Protein AF-A0A8S9VW46-F1 (afdb_monomer_lite)

Structure (mmCIF, N/CA/C/O backbone):
data_AF-A0A8S9VW46-F1
#
_entry.id   AF-A0A8S9VW46-F1
#
loop_
_atom_site.group_PDB
_atom_site.id
_atom_site.type_symbol
_atom_site.label_atom_id
_atom_site.label_alt_id
_atom_site.label_comp_id
_atom_site.label_asym_id
_atom_site.label_entity_id
_atom_site.label_seq_id
_atom_site.pdbx_PDB_ins_code
_atom_site.Cartn_x
_atom_site.Cartn_y
_atom_site.Cartn_z
_atom_site.occupancy
_atom_site.B_iso_or_equiv
_atom_site.auth_seq_id
_atom_site.auth_comp_id
_atom_site.auth_asym_id
_atom_site.auth_atom_id
_atom_site.pdbx_PDB_model_num
ATOM 1 N N . MET A 1 1 ? 7.742 -13.038 8.797 1.00 62.00 1 MET A N 1
ATOM 2 C CA . MET A 1 1 ? 7.986 -11.870 7.904 1.00 62.00 1 MET A CA 1
ATOM 3 C C . MET A 1 1 ? 6.751 -11.372 7.145 1.00 62.00 1 MET A C 1
ATOM 5 O O . MET A 1 1 ? 6.644 -10.169 6.952 1.00 62.00 1 MET A O 1
ATOM 9 N N . VAL A 1 2 ? 5.827 -12.240 6.708 1.00 63.81 2 VAL A N 1
ATOM 10 C CA . VAL A 1 2 ? 4.619 -11.835 5.950 1.00 63.81 2 VAL A CA 1
ATOM 11 C C . VAL A 1 2 ? 3.705 -10.900 6.751 1.00 63.81 2 VAL A C 1
ATOM 13 O O . VAL A 1 2 ? 3.322 -9.850 6.246 1.00 63.81 2 VAL A O 1
ATOM 16 N N . PHE A 1 3 ? 3.456 -11.224 8.021 1.00 61.09 3 PHE A N 1
ATOM 17 C CA . PHE A 1 3 ? 2.634 -10.413 8.924 1.00 61.09 3 PHE A CA 1
ATOM 18 C C . PHE A 1 3 ? 3.166 -8.980 9.103 1.00 61.09 3 PHE A C 1
ATOM 20 O O . PHE A 1 3 ? 2.420 -8.017 8.974 1.00 61.09 3 PHE A O 1
ATOM 27 N N . LYS A 1 4 ? 4.488 -8.821 9.269 1.00 69.31 4 LYS A N 1
ATOM 28 C CA . LYS A 1 4 ? 5.143 -7.502 9.346 1.00 69.31 4 LYS A CA 1
ATOM 29 C C . LYS A 1 4 ? 4.879 -6.648 8.099 1.00 69.31 4 LYS A C 1
ATOM 31 O O . LYS A 1 4 ? 4.737 -5.441 8.210 1.00 69.31 4 LYS A O 1
ATOM 36 N N . LYS A 1 5 ? 4.786 -7.258 6.914 1.00 63.03 5 LYS A N 1
ATOM 37 C CA . LYS A 1 5 ? 4.485 -6.522 5.678 1.00 63.03 5 LYS A CA 1
ATOM 38 C C . LYS A 1 5 ? 3.031 -6.081 5.596 1.00 63.03 5 LYS A C 1
ATOM 40 O O . LYS A 1 5 ? 2.777 -4.945 5.218 1.00 63.03 5 LYS A O 1
ATOM 45 N N . LEU A 1 6 ? 2.108 -6.973 5.952 1.00 63.41 6 LEU A N 1
ATOM 46 C CA . LEU A 1 6 ? 0.675 -6.674 5.999 1.00 63.41 6 LEU A CA 1
ATOM 47 C C . LEU A 1 6 ? 0.395 -5.500 6.937 1.00 63.41 6 LEU A C 1
ATOM 49 O O . LEU A 1 6 ? -0.233 -4.526 6.538 1.00 63.41 6 LEU A O 1
ATOM 53 N N . LYS A 1 7 ? 0.974 -5.558 8.136 1.00 63.31 7 LYS A N 1
ATOM 54 C CA . LYS A 1 7 ? 0.857 -4.524 9.161 1.00 63.31 7 LYS A CA 1
ATOM 55 C C . LYS A 1 7 ? 1.538 -3.206 8.768 1.00 63.31 7 LYS A C 1
ATOM 57 O O . LYS A 1 7 ? 0.902 -2.161 8.803 1.00 63.31 7 LYS A O 1
ATOM 62 N N . SER A 1 8 ? 2.815 -3.237 8.370 1.00 66.88 8 SER A N 1
ATOM 63 C CA . SER A 1 8 ? 3.606 -2.009 8.171 1.00 66.88 8 SER A CA 1
ATOM 64 C C . SER A 1 8 ? 3.482 -1.369 6.787 1.00 66.88 8 SER A C 1
ATOM 66 O O . SER A 1 8 ? 3.583 -0.152 6.691 1.00 66.88 8 SER A O 1
ATOM 68 N N . TYR A 1 9 ? 3.307 -2.154 5.720 1.00 67.31 9 TYR A N 1
ATOM 69 C CA . TYR A 1 9 ? 3.365 -1.641 4.340 1.00 67.31 9 TYR A CA 1
ATOM 70 C C . TYR A 1 9 ? 2.031 -1.740 3.600 1.00 67.31 9 TYR A C 1
ATOM 72 O O . TYR A 1 9 ? 1.744 -0.882 2.774 1.00 67.31 9 TYR A O 1
ATOM 80 N N . TYR A 1 10 ? 1.191 -2.725 3.926 1.00 69.88 10 TYR A N 1
ATOM 81 C CA . TYR A 1 10 ? -0.153 -2.866 3.341 1.00 69.88 10 TYR A CA 1
ATOM 82 C C . TYR A 1 10 ? -1.273 -2.418 4.291 1.00 69.88 10 TYR A C 1
ATOM 84 O O . TYR A 1 10 ? -2.437 -2.739 4.062 1.00 69.88 10 TYR A O 1
ATOM 92 N N . ARG A 1 11 ? -0.897 -1.671 5.342 1.00 68.06 11 ARG A N 1
ATOM 93 C CA . ARG A 1 11 ? -1.767 -0.910 6.253 1.00 68.06 11 ARG A CA 1
ATOM 94 C C . ARG A 1 11 ? -2.945 -1.692 6.854 1.00 68.06 11 ARG A C 1
ATOM 96 O O . ARG A 1 11 ? -3.974 -1.094 7.151 1.00 68.06 11 ARG A O 1
ATOM 103 N N . MET A 1 12 ? -2.772 -2.992 7.108 1.00 63.69 12 MET A N 1
ATOM 104 C CA . MET A 1 12 ? -3.803 -3.832 7.743 1.00 63.69 12 MET A CA 1
ATOM 105 C C . MET A 1 12 ? -4.280 -3.257 9.091 1.00 63.69 12 MET A C 1
ATOM 107 O O . MET A 1 12 ? -5.443 -3.392 9.455 1.00 63.69 12 MET A O 1
ATOM 111 N N . ASP A 1 13 ? -3.392 -2.563 9.804 1.00 62.22 13 ASP A N 1
ATOM 112 C CA . ASP A 1 13 ? -3.625 -2.045 11.154 1.00 62.22 13 ASP A CA 1
ATOM 113 C C . ASP A 1 13 ? -4.157 -0.602 11.188 1.00 62.22 13 ASP A C 1
ATOM 115 O O . ASP A 1 13 ? -4.340 -0.040 12.265 1.00 62.22 13 ASP A O 1
ATOM 119 N N . TRP A 1 14 ? -4.373 0.036 10.034 1.00 63.53 14 TRP A N 1
ATOM 120 C CA . TRP A 1 14 ? -4.738 1.457 10.002 1.00 63.53 14 TRP A CA 1
ATOM 121 C C . TRP A 1 14 ? -6.230 1.709 10.271 1.00 63.53 14 TRP A C 1
ATOM 123 O O . TRP A 1 14 ? -6.617 2.819 10.635 1.00 63.53 14 TRP A O 1
ATOM 133 N N . ILE A 1 15 ? -7.080 0.688 10.137 1.00 62.78 15 ILE A N 1
ATOM 134 C CA . ILE A 1 15 ? -8.526 0.855 10.290 1.00 62.78 15 ILE A CA 1
ATOM 135 C C . ILE A 1 15 ? -8.929 0.727 11.758 1.00 62.78 15 ILE A C 1
ATOM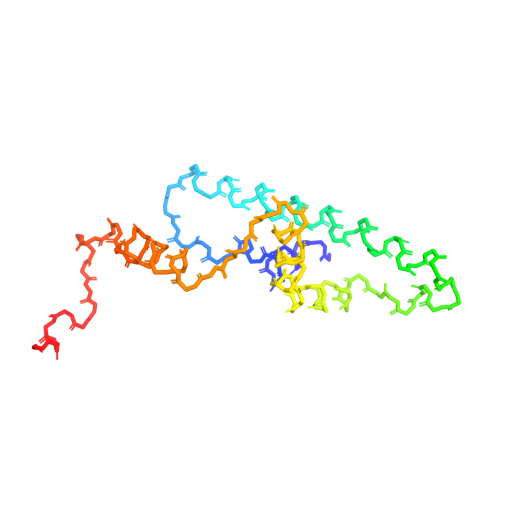 137 O O . ILE A 1 15 ? -9.138 -0.368 12.275 1.00 62.78 15 ILE A O 1
ATOM 141 N N . ASN A 1 16 ? -9.110 1.872 12.414 1.00 61.25 16 ASN A N 1
ATOM 142 C CA . ASN A 1 16 ? -9.726 1.955 13.735 1.00 61.25 16 ASN A CA 1
ATOM 143 C C . ASN A 1 16 ? -11.262 1.978 13.607 1.00 61.25 16 ASN A C 1
ATOM 145 O O . ASN A 1 16 ? -11.904 3.001 13.841 1.00 61.25 16 ASN A O 1
ATOM 149 N N . SER A 1 17 ? -11.844 0.861 13.168 1.00 67.06 17 SER A N 1
ATOM 150 C CA . SER A 1 17 ? -13.296 0.667 13.085 1.00 67.06 17 SER A CA 1
ATOM 151 C C . SER A 1 17 ? -13.721 -0.476 13.996 1.00 67.06 17 SER A C 1
ATOM 153 O O . SER A 1 17 ? -13.008 -1.464 14.124 1.00 67.06 17 SER A O 1
ATOM 155 N N . LYS A 1 18 ? -14.898 -0.356 14.617 1.00 73.06 18 LYS A N 1
ATOM 156 C CA . LYS A 1 18 ? -15.527 -1.448 15.381 1.00 73.06 18 LYS A CA 1
ATOM 157 C C . LYS A 1 18 ? -16.415 -2.337 14.505 1.00 73.06 18 LYS A C 1
ATOM 159 O O . LYS A 1 18 ? -16.861 -3.386 14.959 1.00 73.06 18 LYS A O 1
ATOM 164 N N . ASN A 1 19 ? -16.683 -1.925 13.264 1.00 79.31 19 ASN A N 1
ATOM 165 C CA . ASN A 1 19 ? -17.518 -2.685 12.346 1.00 79.31 19 ASN A CA 1
ATOM 166 C C . ASN A 1 19 ? -16.723 -3.870 11.776 1.00 79.31 19 ASN A C 1
ATOM 168 O O . ASN A 1 19 ? -15.725 -3.696 11.072 1.00 79.31 19 ASN A O 1
ATOM 172 N N . THR A 1 20 ? -17.191 -5.080 12.074 1.00 80.88 20 THR A N 1
ATOM 173 C CA . THR A 1 20 ? -16.540 -6.332 11.686 1.00 80.88 20 THR A CA 1
ATOM 174 C C . THR A 1 20 ? -16.443 -6.512 10.171 1.00 80.88 20 THR A C 1
ATOM 176 O O . THR A 1 20 ? -15.454 -7.068 9.695 1.00 80.88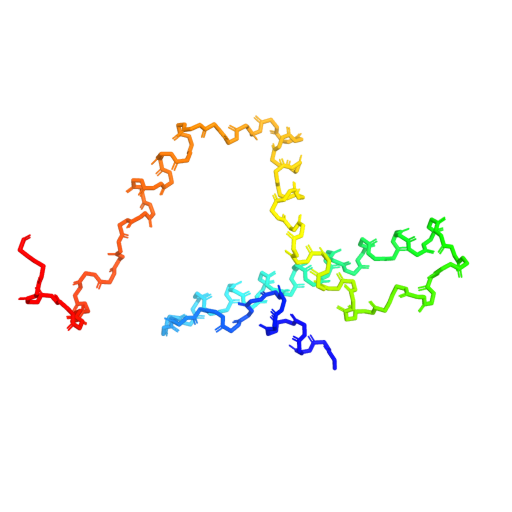 20 THR A O 1
ATOM 179 N N . ASP A 1 21 ? -17.408 -6.018 9.399 1.00 79.19 21 ASP A N 1
ATOM 180 C CA . ASP A 1 21 ? -17.413 -6.161 7.940 1.00 79.19 21 ASP A CA 1
ATOM 181 C C . ASP A 1 21 ? -16.369 -5.258 7.282 1.00 79.19 21 ASP A C 1
ATOM 183 O O . ASP A 1 21 ? -15.679 -5.674 6.347 1.00 79.19 21 ASP A O 1
ATOM 187 N N . ILE A 1 22 ? -16.164 -4.060 7.837 1.00 79.69 22 ILE A N 1
ATOM 188 C CA . ILE A 1 22 ? -15.098 -3.145 7.408 1.00 79.69 22 ILE A CA 1
ATOM 189 C C . ILE A 1 22 ? -13.725 -3.765 7.702 1.00 79.69 22 ILE A C 1
ATOM 191 O O . ILE A 1 22 ? -12.847 -3.770 6.837 1.00 79.69 22 ILE A O 1
ATOM 195 N N . ILE A 1 23 ? -13.547 -4.345 8.896 1.00 80.31 23 ILE A N 1
ATOM 196 C CA . ILE A 1 23 ? -12.300 -5.029 9.272 1.00 80.31 23 ILE A CA 1
ATOM 197 C C . ILE A 1 23 ? -12.024 -6.200 8.320 1.00 80.31 23 ILE A C 1
ATOM 199 O O . ILE A 1 23 ? -10.928 -6.299 7.771 1.00 80.31 23 ILE A O 1
ATOM 203 N N . LYS A 1 24 ? -13.014 -7.074 8.088 1.00 82.06 24 LYS A N 1
ATOM 204 C CA . LYS A 1 24 ? -12.874 -8.229 7.186 1.00 82.06 24 LYS A CA 1
ATOM 205 C C . LYS A 1 24 ? -12.495 -7.789 5.775 1.00 82.06 24 LYS A C 1
ATOM 207 O O . LYS A 1 24 ? -11.549 -8.329 5.206 1.00 82.06 24 LYS A O 1
ATOM 212 N N . SER A 1 25 ? -13.197 -6.797 5.234 1.00 83.50 25 SER A N 1
ATOM 213 C CA . SER A 1 25 ? -12.947 -6.277 3.886 1.00 83.50 25 SER A CA 1
ATOM 214 C C . SER A 1 25 ? -11.526 -5.729 3.751 1.00 83.50 25 SER A C 1
ATOM 216 O O . SER A 1 25 ? -10.831 -6.038 2.788 1.00 83.50 25 SER A O 1
ATOM 218 N N . SER A 1 26 ? -11.042 -5.002 4.758 1.00 77.88 26 SER A N 1
ATOM 219 C CA . SER A 1 26 ? -9.666 -4.499 4.790 1.00 77.88 26 SER A CA 1
ATOM 220 C C . SER A 1 26 ? -8.619 -5.606 4.803 1.00 77.88 26 SER A C 1
ATOM 222 O O . SER A 1 26 ? -7.663 -5.564 4.030 1.00 77.88 26 SER A O 1
ATOM 224 N N . VAL A 1 27 ? -8.828 -6.649 5.613 1.00 81.94 27 VAL A N 1
ATOM 225 C CA . VAL A 1 27 ? -7.934 -7.814 5.639 1.00 81.94 27 VAL A CA 1
ATOM 226 C C . VAL A 1 27 ? -7.859 -8.461 4.255 1.00 81.94 27 VAL A C 1
ATOM 228 O O . VAL A 1 27 ? -6.760 -8.747 3.773 1.00 81.94 27 VAL A O 1
ATOM 231 N N . TRP A 1 28 ? -8.998 -8.631 3.577 1.00 85.31 28 TRP A N 1
ATOM 232 C CA . TRP A 1 28 ? -9.036 -9.156 2.211 1.00 85.31 28 TRP A CA 1
ATOM 233 C C . TRP A 1 28 ? -8.278 -8.270 1.218 1.00 85.31 28 TRP A C 1
ATOM 235 O O . TRP A 1 28 ? -7.471 -8.783 0.441 1.00 85.31 28 TRP A O 1
ATOM 245 N N . VAL A 1 29 ? -8.456 -6.948 1.283 1.00 85.81 29 VAL A N 1
ATOM 246 C CA . VAL A 1 29 ? -7.731 -5.989 0.431 1.00 85.81 29 VAL A CA 1
ATOM 247 C C . VAL A 1 29 ? -6.220 -6.045 0.685 1.00 85.81 29 VAL A C 1
ATOM 249 O O . VAL A 1 29 ? -5.434 -6.078 -0.268 1.00 85.81 29 VAL A O 1
ATOM 252 N N . SER A 1 30 ? -5.777 -6.129 1.943 1.00 83.69 30 SER A N 1
ATOM 253 C CA . SER A 1 30 ? -4.354 -6.268 2.278 1.00 83.69 30 SER A CA 1
ATOM 254 C C . SER A 1 30 ? -3.763 -7.585 1.756 1.00 83.69 30 SER A C 1
ATOM 256 O O . SER A 1 30 ? -2.630 -7.599 1.264 1.00 83.69 30 SER A O 1
ATOM 258 N N . ILE A 1 31 ? -4.515 -8.692 1.819 1.00 85.44 31 ILE A N 1
ATOM 259 C CA . ILE A 1 31 ? -4.095 -9.991 1.265 1.00 85.44 31 ILE A CA 1
ATOM 260 C C . ILE A 1 31 ? -3.981 -9.916 -0.260 1.00 85.44 31 ILE A C 1
ATOM 262 O O . ILE A 1 31 ? -2.962 -10.336 -0.816 1.00 85.44 31 ILE A O 1
ATOM 266 N N . LEU A 1 32 ? -4.976 -9.339 -0.935 1.00 86.50 32 LEU A N 1
ATOM 267 C CA . LEU A 1 32 ? -4.972 -9.176 -2.387 1.00 86.50 32 LEU A CA 1
ATOM 268 C C . LEU A 1 32 ? -3.778 -8.324 -2.846 1.00 86.50 32 LEU A C 1
ATOM 270 O O . LEU A 1 32 ? -3.035 -8.716 -3.748 1.00 86.50 32 LEU A O 1
ATOM 274 N N . THR A 1 33 ? -3.524 -7.213 -2.151 1.00 86.62 33 THR A N 1
ATOM 275 C CA . THR A 1 33 ? -2.376 -6.330 -2.407 1.00 86.62 33 THR A CA 1
ATOM 276 C C . THR A 1 33 ? -1.049 -7.073 -2.233 1.00 86.62 33 THR A C 1
ATOM 278 O O . THR A 1 33 ? -0.140 -6.945 -3.058 1.00 86.62 33 THR A O 1
ATOM 281 N N . LEU A 1 34 ? -0.926 -7.909 -1.196 1.00 86.56 34 LEU A N 1
ATOM 282 C CA . LEU A 1 34 ? 0.253 -8.748 -0.980 1.00 86.56 34 LEU A CA 1
ATOM 283 C C . LEU A 1 34 ? 0.455 -9.754 -2.124 1.00 86.56 34 LEU A C 1
ATOM 285 O O . LEU A 1 34 ? 1.593 -9.949 -2.561 1.00 86.56 34 LEU A O 1
ATOM 289 N N . MET A 1 35 ? -0.611 -10.412 -2.589 1.00 88.25 35 MET A N 1
ATOM 290 C CA . MET A 1 35 ? -0.539 -11.375 -3.693 1.00 88.25 35 MET A CA 1
ATOM 291 C C . MET A 1 35 ? -0.077 -10.699 -4.982 1.00 88.25 35 MET A C 1
ATOM 293 O O . MET A 1 35 ? 0.856 -11.181 -5.629 1.00 88.25 35 MET A O 1
ATOM 297 N N . TYR A 1 36 ? -0.670 -9.553 -5.308 1.00 88.62 36 TYR A N 1
ATOM 298 C CA . TYR A 1 36 ? -0.295 -8.771 -6.477 1.00 88.62 36 TYR A CA 1
ATOM 299 C C . TYR A 1 36 ? 1.162 -8.294 -6.397 1.00 88.62 36 TYR A C 1
ATOM 301 O O . TYR A 1 36 ? 1.957 -8.559 -7.299 1.00 88.62 36 TYR A O 1
ATOM 309 N N . SER A 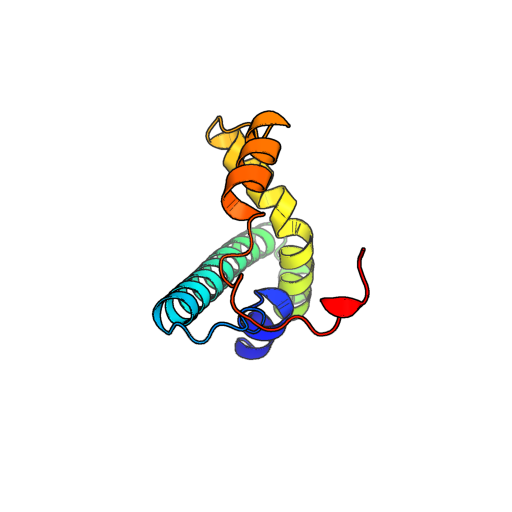1 37 ? 1.570 -7.731 -5.255 1.00 89.38 37 SER A N 1
ATOM 310 C CA . SER A 1 37 ? 2.950 -7.294 -5.019 1.00 89.38 37 SER A CA 1
ATOM 311 C C . SER A 1 37 ? 3.973 -8.425 -5.201 1.00 89.38 37 SER A C 1
ATOM 313 O O . SER A 1 37 ? 5.072 -8.194 -5.706 1.00 89.38 37 SER A O 1
ATOM 315 N N . ARG A 1 38 ? 3.635 -9.666 -4.819 1.00 89.31 38 ARG A N 1
ATOM 316 C CA . ARG A 1 38 ? 4.515 -10.829 -5.029 1.00 89.31 38 ARG A CA 1
ATOM 317 C C . ARG A 1 38 ? 4.621 -11.241 -6.490 1.00 89.31 38 ARG A C 1
ATOM 319 O O . ARG A 1 38 ? 5.717 -11.608 -6.904 1.00 89.31 38 ARG A O 1
ATOM 326 N N . ARG A 1 39 ? 3.527 -11.185 -7.251 1.00 90.31 39 ARG A N 1
ATOM 327 C CA . ARG A 1 39 ? 3.567 -11.474 -8.691 1.00 90.31 39 ARG A CA 1
ATOM 328 C C . ARG A 1 39 ? 4.463 -10.480 -9.419 1.00 90.31 39 ARG A C 1
ATOM 330 O O . ARG A 1 39 ? 5.337 -10.898 -10.167 1.00 90.31 39 ARG A O 1
ATOM 337 N N . VAL A 1 40 ? 4.337 -9.189 -9.114 1.00 89.44 40 VAL A N 1
ATOM 338 C CA . VAL A 1 40 ? 5.216 -8.163 -9.695 1.00 89.44 40 VAL A CA 1
ATOM 339 C C . VAL A 1 40 ? 6.682 -8.409 -9.308 1.00 89.44 40 VAL A C 1
ATOM 341 O O . VAL A 1 40 ? 7.556 -8.358 -10.166 1.00 89.44 40 VAL A O 1
ATOM 344 N N . LEU A 1 41 ? 6.969 -8.782 -8.055 1.00 90.38 41 LEU A N 1
ATOM 345 C CA . LEU A 1 41 ? 8.331 -9.148 -7.642 1.00 90.38 41 LEU A CA 1
ATOM 346 C C . LEU A 1 41 ? 8.897 -10.334 -8.438 1.00 90.38 41 LEU A C 1
ATOM 348 O O . LEU A 1 41 ? 10.082 -10.338 -8.758 1.00 90.38 41 LEU A O 1
ATOM 352 N N . GLN A 1 42 ? 8.079 -11.350 -8.723 1.00 90.56 42 GLN A N 1
ATOM 353 C CA . GLN A 1 42 ? 8.503 -12.489 -9.539 1.00 90.56 42 GLN A CA 1
ATOM 354 C C . GLN A 1 42 ? 8.847 -12.046 -10.961 1.00 90.56 42 GLN A C 1
ATOM 356 O O . GLN A 1 42 ? 9.896 -12.433 -11.463 1.00 90.56 42 GLN A O 1
ATOM 361 N N . LEU A 1 43 ? 8.031 -11.178 -11.567 1.00 90.81 43 LEU A N 1
ATOM 362 C CA . LEU A 1 43 ? 8.318 -10.619 -12.889 1.00 90.81 43 LEU A CA 1
ATOM 363 C C . LEU A 1 43 ? 9.650 -9.860 -12.902 1.00 90.81 43 LEU A C 1
ATOM 365 O O . LEU A 1 43 ? 10.492 -10.127 -13.749 1.00 90.81 43 LEU A O 1
ATOM 369 N N . ILE A 1 44 ? 9.893 -8.992 -11.915 1.00 90.06 44 ILE A N 1
ATOM 370 C CA . ILE A 1 44 ? 11.156 -8.241 -11.816 1.00 90.06 44 ILE A CA 1
ATOM 371 C C . ILE A 1 44 ? 12.365 -9.168 -11.646 1.00 90.06 44 ILE A C 1
ATOM 373 O O . ILE A 1 44 ? 13.390 -8.969 -12.292 1.00 90.06 44 ILE A O 1
ATOM 377 N N . ARG A 1 45 ? 12.251 -10.208 -10.813 1.00 90.69 45 ARG A N 1
ATOM 378 C CA . ARG A 1 45 ? 13.328 -11.196 -10.631 1.00 90.69 45 ARG A CA 1
ATOM 379 C C . ARG A 1 45 ? 13.609 -12.013 -11.891 1.00 90.69 45 ARG A C 1
ATOM 381 O O . ARG A 1 45 ? 14.745 -12.427 -12.076 1.00 90.69 45 ARG A O 1
ATOM 388 N N . ASN A 1 46 ? 12.599 -12.244 -12.726 1.00 90.81 46 ASN A N 1
ATOM 389 C CA . ASN A 1 46 ? 12.771 -12.947 -13.995 1.00 90.81 46 ASN A CA 1
ATOM 390 C C . ASN A 1 46 ? 13.448 -12.066 -15.055 1.00 90.81 46 ASN A C 1
ATOM 392 O O . ASN A 1 46 ? 14.151 -12.593 -15.908 1.00 90.81 46 ASN A O 1
ATOM 396 N N . VAL A 1 47 ? 13.248 -10.745 -14.999 1.00 92.19 47 VAL A N 1
ATOM 397 C CA . VAL A 1 47 ? 13.896 -9.783 -15.907 1.00 92.19 47 VAL A CA 1
ATOM 398 C C . VAL A 1 47 ? 15.375 -9.578 -15.558 1.00 92.19 47 VAL A C 1
ATOM 400 O O . VAL A 1 47 ? 16.198 -9.476 -16.460 1.00 92.19 47 VAL A O 1
ATOM 403 N N . ASP A 1 48 ? 15.726 -9.540 -14.268 1.00 90.25 48 ASP A N 1
ATOM 404 C CA . ASP A 1 48 ? 17.117 -9.421 -13.799 1.00 90.25 48 ASP A CA 1
ATOM 405 C C . ASP A 1 48 ? 17.473 -10.582 -12.845 1.00 90.25 48 ASP A C 1
ATOM 407 O O . ASP A 1 48 ? 17.438 -10.423 -11.614 1.00 90.25 48 ASP A O 1
ATOM 411 N N . PRO A 1 49 ? 17.795 -11.772 -13.395 1.00 86.88 49 PRO A N 1
ATOM 412 C CA . PRO A 1 49 ? 18.119 -12.949 -12.594 1.00 86.88 49 PRO A CA 1
ATOM 413 C C . PRO A 1 49 ? 19.426 -12.780 -11.805 1.00 86.88 49 PRO A C 1
ATOM 415 O O . PRO A 1 49 ? 19.534 -13.301 -10.694 1.00 86.88 49 PRO A O 1
ATOM 418 N N . GLU A 1 50 ? 20.390 -12.001 -12.307 1.00 88.56 50 GLU A N 1
ATOM 419 C CA . GLU A 1 50 ? 21.664 -11.750 -11.621 1.00 88.56 50 GLU A CA 1
ATOM 420 C C . GLU A 1 50 ? 21.466 -10.977 -10.312 1.00 88.56 50 GLU A C 1
ATOM 422 O O . GLU A 1 50 ? 22.098 -11.270 -9.291 1.00 88.56 50 GLU A O 1
ATOM 427 N N . LYS A 1 51 ? 20.543 -10.005 -10.300 1.00 88.38 51 LYS A N 1
ATOM 428 C CA . LYS A 1 51 ? 20.198 -9.245 -9.090 1.00 88.38 51 LYS A CA 1
ATOM 429 C C . LYS A 1 51 ? 19.012 -9.824 -8.322 1.00 88.38 51 LYS A C 1
ATOM 431 O O . LYS A 1 51 ? 18.671 -9.273 -7.271 1.00 88.38 51 LYS A O 1
ATOM 436 N N . ALA A 1 52 ? 18.418 -10.942 -8.749 1.00 83.94 52 ALA A N 1
ATOM 437 C CA . ALA A 1 52 ? 17.216 -11.522 -8.137 1.00 83.94 52 ALA A CA 1
ATOM 438 C C . ALA A 1 52 ? 17.326 -11.690 -6.609 1.00 83.94 52 ALA A C 1
ATOM 440 O O . ALA A 1 52 ? 16.399 -11.341 -5.865 1.00 83.94 52 ALA A O 1
ATOM 441 N N . ASN A 1 53 ? 18.493 -12.136 -6.132 1.00 84.81 53 ASN A N 1
ATOM 442 C CA . ASN A 1 53 ? 18.789 -12.334 -4.709 1.00 84.81 53 ASN A CA 1
ATOM 443 C C . ASN A 1 53 ? 18.830 -11.022 -3.902 1.00 84.81 53 ASN A C 1
ATOM 445 O O . ASN A 1 53 ? 18.575 -11.026 -2.697 1.00 84.81 53 ASN A O 1
ATOM 449 N N . ARG A 1 54 ? 19.093 -9.879 -4.552 1.00 88.00 54 ARG A N 1
ATOM 450 C CA . ARG A 1 54 ? 19.101 -8.546 -3.921 1.00 88.00 54 ARG A CA 1
ATOM 451 C C . ARG A 1 54 ? 17.695 -7.978 -3.736 1.00 88.00 54 ARG A C 1
ATOM 453 O O . ARG A 1 54 ? 17.482 -7.156 -2.840 1.00 88.00 54 ARG A O 1
ATOM 460 N N . TYR A 1 55 ? 16.713 -8.444 -4.511 1.00 86.25 55 TYR A N 1
ATOM 461 C CA . TYR A 1 55 ? 15.307 -8.074 -4.341 1.00 86.25 55 TYR A CA 1
ATOM 462 C C . TYR A 1 55 ? 14.688 -8.815 -3.156 1.00 86.25 55 TYR A C 1
ATOM 464 O O . TYR A 1 55 ? 13.834 -9.694 -3.303 1.00 86.25 55 TYR A O 1
ATOM 472 N N . THR A 1 56 ? 15.129 -8.477 -1.945 1.00 88.00 56 THR A N 1
ATOM 473 C CA . THR A 1 56 ? 14.568 -9.067 -0.732 1.00 88.00 56 THR A CA 1
ATOM 474 C C . THR A 1 56 ? 13.105 -8.678 -0.583 1.00 88.00 56 THR A C 1
ATOM 476 O O . THR A 1 56 ? 12.666 -7.573 -0.909 1.00 88.00 56 THR A O 1
ATOM 479 N N . HIS A 1 57 ? 12.334 -9.597 -0.018 1.00 83.81 57 HIS A N 1
ATOM 480 C CA . HIS A 1 57 ? 10.916 -9.406 0.216 1.00 83.81 57 HIS A CA 1
ATOM 481 C C . HIS A 1 57 ? 10.606 -8.115 0.989 1.00 83.81 57 HIS A C 1
ATOM 483 O O . HIS A 1 57 ? 9.619 -7.456 0.666 1.00 83.81 57 HIS A O 1
ATOM 489 N N . LEU A 1 58 ? 11.393 -7.770 2.010 1.00 83.50 58 LEU A N 1
ATOM 490 C CA . LEU A 1 58 ? 11.142 -6.597 2.849 1.00 83.50 58 LEU A CA 1
ATOM 491 C C . LEU A 1 58 ? 11.407 -5.289 2.092 1.00 83.50 58 LEU A C 1
ATOM 493 O O . LEU A 1 58 ? 10.546 -4.413 2.088 1.00 83.50 58 LEU A O 1
ATOM 497 N N . ARG A 1 59 ? 12.556 -5.188 1.411 1.00 86.69 59 ARG A N 1
ATOM 498 C CA . ARG A 1 59 ? 12.909 -4.005 0.615 1.00 86.69 59 ARG A CA 1
ATOM 499 C C . ARG A 1 59 ? 11.916 -3.788 -0.523 1.00 86.69 59 ARG A C 1
ATOM 501 O O . ARG A 1 59 ? 11.463 -2.667 -0.715 1.00 86.69 59 ARG A O 1
ATOM 508 N N . TRP A 1 60 ? 11.515 -4.865 -1.200 1.00 89.88 60 TRP A N 1
ATOM 509 C CA . TRP A 1 60 ? 10.481 -4.813 -2.230 1.00 89.88 60 TRP A CA 1
ATOM 510 C C . TRP A 1 60 ? 9.153 -4.265 -1.703 1.00 89.88 60 TRP A C 1
ATOM 512 O O . TRP A 1 60 ? 8.585 -3.369 -2.309 1.00 89.88 60 TRP A O 1
ATOM 522 N N . ALA A 1 61 ? 8.668 -4.770 -0.563 1.00 86.00 61 ALA A N 1
ATOM 523 C CA . ALA A 1 61 ? 7.385 -4.333 -0.011 1.00 86.00 61 ALA A CA 1
ATOM 524 C C . ALA A 1 61 ? 7.372 -2.833 0.323 1.00 86.00 61 ALA A C 1
ATOM 526 O O . ALA A 1 61 ? 6.352 -2.186 0.115 1.00 86.00 61 ALA A O 1
ATOM 527 N N . LYS A 1 62 ? 8.506 -2.285 0.786 1.00 86.31 62 LYS A N 1
ATOM 528 C CA . LYS A 1 62 ? 8.665 -0.846 1.019 1.00 86.31 62 LYS A CA 1
ATOM 529 C C . LYS A 1 62 ? 8.548 -0.051 -0.287 1.00 86.31 62 LYS A C 1
ATOM 531 O O . LYS A 1 62 ? 7.676 0.802 -0.388 1.00 86.31 62 LYS A O 1
ATOM 536 N N . VAL A 1 63 ? 9.373 -0.381 -1.284 1.00 88.44 63 VAL A N 1
ATOM 537 C CA . VAL A 1 63 ? 9.392 0.320 -2.583 1.00 88.44 63 VAL A CA 1
ATOM 538 C C . VAL A 1 63 ? 8.041 0.210 -3.288 1.00 88.44 63 VAL A C 1
ATOM 540 O O . VAL A 1 63 ? 7.524 1.198 -3.797 1.00 88.44 63 VAL A O 1
ATOM 543 N N . PHE A 1 64 ? 7.439 -0.979 -3.281 1.00 88.00 64 PHE A N 1
ATOM 544 C CA . PHE A 1 64 ? 6.110 -1.196 -3.842 1.00 88.00 64 PHE A CA 1
ATOM 545 C C . PHE A 1 64 ? 5.066 -0.327 -3.133 1.00 88.00 64 PHE A C 1
ATOM 547 O O . PHE A 1 64 ? 4.321 0.376 -3.801 1.00 88.00 64 PHE A O 1
ATOM 554 N N . GLY A 1 65 ? 5.056 -0.329 -1.793 1.00 85.00 65 GLY A N 1
ATOM 555 C CA . GLY A 1 65 ? 4.139 0.471 -0.980 1.00 85.00 65 GLY A CA 1
ATOM 556 C C . GLY A 1 65 ? 4.211 1.969 -1.290 1.00 85.00 65 GLY A C 1
ATOM 557 O O . GLY A 1 65 ? 3.176 2.600 -1.494 1.00 85.00 65 GLY A O 1
ATOM 558 N N . GLU A 1 66 ? 5.424 2.516 -1.398 1.00 86.75 66 GLU A N 1
ATOM 559 C CA . GLU A 1 66 ? 5.673 3.927 -1.736 1.00 86.75 66 GLU A CA 1
ATOM 560 C C . GLU A 1 66 ? 5.143 4.294 -3.136 1.00 86.75 66 GLU A C 1
ATOM 562 O O . GLU A 1 66 ? 4.586 5.374 -3.322 1.00 86.75 66 GLU A O 1
ATOM 567 N N . ASN A 1 67 ? 5.220 3.373 -4.101 1.00 85.81 67 ASN A N 1
ATOM 568 C CA . ASN A 1 67 ? 4.819 3.608 -5.494 1.00 85.81 67 ASN A CA 1
ATOM 569 C C . ASN A 1 67 ? 3.397 3.121 -5.834 1.00 85.81 67 ASN A C 1
ATOM 571 O O . ASN A 1 67 ? 2.963 3.240 -6.978 1.00 85.81 67 ASN A O 1
ATOM 575 N N . THR A 1 68 ? 2.644 2.593 -4.862 1.00 82.81 68 THR A N 1
ATOM 576 C CA . THR A 1 68 ? 1.307 2.016 -5.109 1.00 82.81 68 THR A CA 1
ATOM 577 C C . THR A 1 68 ? 0.331 3.027 -5.715 1.00 82.81 68 THR A C 1
ATOM 579 O O . THR A 1 68 ? -0.510 2.657 -6.525 1.00 82.81 68 THR A O 1
ATOM 582 N N . HIS A 1 69 ? 0.449 4.303 -5.340 1.00 81.62 69 HIS A N 1
ATOM 583 C CA . HIS A 1 69 ? -0.399 5.381 -5.849 1.00 81.62 69 HIS A CA 1
ATOM 584 C C . HIS A 1 69 ? -0.193 5.616 -7.353 1.00 81.62 69 HIS A C 1
ATOM 586 O O . HIS A 1 69 ? -1.169 5.712 -8.091 1.00 81.62 69 HIS A O 1
ATOM 592 N N . GLN A 1 70 ? 1.062 5.628 -7.814 1.00 85.00 70 GLN A N 1
ATOM 593 C CA . GLN A 1 70 ? 1.382 5.746 -9.233 1.00 85.00 70 GLN A CA 1
ATOM 594 C C . GLN A 1 70 ? 0.858 4.528 -9.990 1.00 85.00 70 GLN A C 1
ATOM 596 O O . GLN A 1 70 ? 0.200 4.675 -11.007 1.00 85.00 70 GLN A O 1
ATOM 601 N N . LEU A 1 71 ? 1.060 3.325 -9.450 1.00 83.56 71 LEU A N 1
ATOM 602 C CA . LEU A 1 71 ? 0.550 2.104 -10.068 1.00 83.56 71 LEU A CA 1
ATOM 603 C C . LEU A 1 71 ? -0.980 2.107 -10.196 1.00 83.56 71 LEU A C 1
ATOM 605 O O . LEU A 1 71 ? -1.508 1.680 -11.216 1.00 83.56 71 LEU A O 1
ATOM 609 N N . LEU A 1 72 ? -1.690 2.601 -9.179 1.00 83.44 72 LEU A N 1
ATOM 610 C CA . LEU A 1 72 ? -3.139 2.778 -9.243 1.00 83.44 72 LEU A CA 1
ATOM 611 C C . LEU A 1 72 ? -3.527 3.779 -10.336 1.00 83.44 72 LEU A C 1
ATOM 613 O O . LEU A 1 72 ? -4.465 3.513 -11.080 1.00 83.44 72 LEU A O 1
ATOM 617 N N . LYS A 1 73 ? -2.798 4.893 -10.457 1.00 84.50 73 LYS A N 1
ATOM 618 C CA . LYS A 1 73 ? -3.017 5.885 -11.512 1.00 84.50 73 LYS A CA 1
ATOM 619 C C . LYS A 1 73 ? -2.880 5.263 -12.906 1.00 84.50 73 LYS A C 1
ATOM 621 O O . LYS A 1 73 ? -3.809 5.389 -13.692 1.00 84.50 73 LYS A O 1
ATOM 626 N N . GLU A 1 74 ? -1.798 4.531 -13.176 1.00 85.56 74 GLU A N 1
ATOM 627 C CA . GLU A 1 74 ? -1.591 3.853 -14.469 1.00 85.56 74 GLU A CA 1
ATOM 628 C C . GLU A 1 74 ? -2.718 2.850 -14.779 1.00 85.56 74 GLU A C 1
ATOM 630 O O . GLU A 1 74 ? -3.190 2.751 -15.910 1.00 85.56 74 GLU A O 1
ATOM 635 N N . VAL A 1 75 ? -3.192 2.109 -13.767 1.00 86.56 75 VAL A N 1
ATOM 636 C CA . VAL A 1 75 ? -4.320 1.176 -13.930 1.00 86.56 75 VAL A CA 1
ATOM 637 C C . VAL A 1 75 ? -5.606 1.927 -14.279 1.00 86.56 75 VAL A C 1
ATOM 639 O O . VAL A 1 75 ? -6.299 1.526 -15.211 1.00 86.56 75 VAL A O 1
ATOM 642 N N . LEU A 1 76 ? -5.918 3.017 -13.576 1.00 84.38 76 LEU A N 1
ATOM 643 C CA . LEU A 1 76 ? -7.102 3.833 -13.860 1.00 84.38 76 LEU A CA 1
ATOM 644 C C . LEU A 1 76 ? -7.043 4.439 -15.266 1.00 84.38 76 LEU A C 1
ATOM 646 O O . LEU A 1 76 ? -8.014 4.332 -16.013 1.00 84.38 76 LEU A O 1
ATOM 650 N N . GLU A 1 77 ? -5.887 4.972 -15.662 1.00 87.19 77 GLU A N 1
ATOM 651 C CA . GLU A 1 77 ? -5.673 5.506 -17.009 1.00 87.19 77 GLU A CA 1
ATOM 652 C C . GL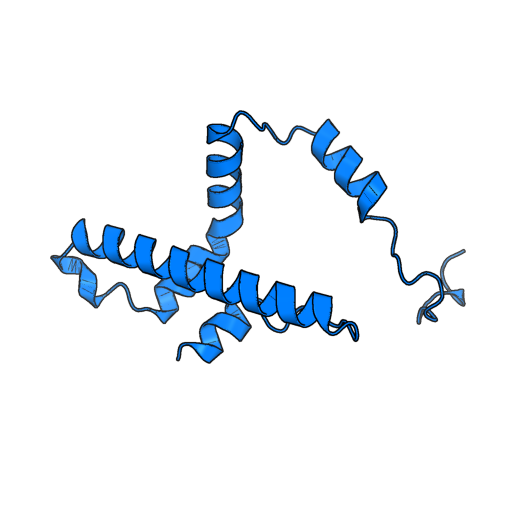U A 1 77 ? -5.851 4.423 -18.080 1.00 87.19 77 GLU A C 1
ATOM 654 O O . GLU A 1 77 ? -6.521 4.661 -19.083 1.00 87.19 77 GLU A O 1
ATOM 659 N N . SER A 1 78 ? -5.355 3.202 -17.845 1.00 86.38 78 SER A N 1
ATOM 660 C CA . SER A 1 78 ? -5.565 2.073 -18.766 1.00 86.38 78 SER A CA 1
ATOM 661 C C . SER A 1 78 ? -7.040 1.675 -18.920 1.00 86.38 78 SER A C 1
ATOM 663 O O . SER A 1 78 ? -7.429 1.113 -19.942 1.00 86.38 78 SER A O 1
ATOM 665 N N . MET A 1 79 ? -7.870 1.986 -17.920 1.00 87.12 79 MET A N 1
ATOM 666 C CA . MET A 1 79 ? -9.318 1.770 -17.934 1.00 87.12 79 MET A CA 1
ATOM 667 C C . MET A 1 79 ? -10.096 2.964 -18.517 1.00 87.12 79 MET A C 1
ATOM 669 O O . MET A 1 79 ? -11.325 2.948 -18.501 1.00 87.12 79 MET A O 1
ATOM 673 N N . GLY A 1 80 ? -9.408 4.004 -19.004 1.00 84.62 80 GLY A N 1
ATOM 674 C CA . GLY A 1 80 ? -10.027 5.246 -19.478 1.00 84.62 80 GLY A CA 1
ATOM 675 C C . GLY A 1 80 ? -10.603 6.115 -18.357 1.00 84.62 80 GLY A C 1
ATOM 676 O O . GLY A 1 80 ? -11.364 7.044 -18.622 1.00 84.62 80 GLY A O 1
ATOM 677 N N . VAL A 1 81 ? -10.262 5.820 -17.098 1.00 81.50 81 VAL A N 1
ATOM 678 C CA . VAL A 1 81 ? -10.641 6.633 -15.945 1.00 81.50 81 VAL A CA 1
ATOM 679 C C . VAL A 1 81 ? -9.527 7.635 -15.706 1.00 81.50 81 VAL A C 1
ATOM 681 O O . VAL A 1 81 ? -8.468 7.301 -15.178 1.00 81.50 81 VAL A O 1
ATOM 684 N N . HIS A 1 82 ? -9.781 8.883 -16.075 1.00 78.81 82 HIS A N 1
ATOM 685 C CA . HIS A 1 82 ? -8.898 9.990 -15.752 1.00 78.81 82 HIS A CA 1
ATOM 686 C C . HIS A 1 82 ? -9.413 10.638 -14.467 1.00 78.81 82 HIS A C 1
ATOM 688 O O . HIS A 1 82 ? -10.436 11.321 -14.520 1.00 78.81 82 HIS A O 1
ATOM 694 N N . PRO A 1 83 ? -8.772 10.404 -13.305 1.00 68.00 83 PRO A N 1
ATOM 695 C CA . PRO A 1 83 ? -9.109 11.134 -12.094 1.00 68.00 83 PRO A CA 1
ATOM 696 C C . PRO A 1 83 ? -8.720 12.600 -12.302 1.00 68.00 83 PRO A C 1
ATOM 698 O O . PRO A 1 83 ? -7.584 13.004 -12.056 1.00 68.00 83 PRO A O 1
ATOM 701 N N . ASP A 1 84 ? -9.653 13.380 -12.833 1.00 77.56 84 ASP A N 1
ATOM 702 C CA . ASP A 1 84 ? -9.536 14.821 -12.944 1.00 77.56 84 ASP A CA 1
ATOM 703 C C . ASP A 1 84 ? -9.942 15.489 -11.620 1.00 77.56 84 ASP A C 1
ATOM 705 O O . ASP A 1 84 ? -10.332 14.842 -10.639 1.00 77.56 84 ASP A O 1
ATOM 709 N N . MET A 1 85 ? -9.836 16.816 -11.575 1.00 76.88 85 MET A N 1
ATOM 710 C CA . MET A 1 85 ? -10.211 17.575 -10.381 1.00 76.88 85 MET A CA 1
ATOM 711 C C . MET A 1 85 ? -11.700 17.430 -10.038 1.00 76.88 85 MET A C 1
ATOM 713 O O . MET A 1 85 ? -12.047 17.603 -8.874 1.00 76.88 85 MET A O 1
ATOM 717 N N . SER A 1 86 ? -12.566 17.084 -10.998 1.00 77.88 86 SER A N 1
ATOM 718 C CA . SER A 1 86 ? -13.996 16.885 -10.746 1.00 77.88 86 SER A CA 1
ATOM 719 C C . SER A 1 86 ? -14.256 15.575 -10.002 1.00 77.88 86 SER A C 1
ATOM 721 O O . SER A 1 86 ? -14.944 15.579 -8.986 1.00 77.88 86 SER A O 1
ATOM 723 N N . VAL A 1 87 ? -13.590 14.485 -10.399 1.00 79.38 87 VAL A N 1
ATOM 724 C CA . VAL A 1 87 ? -13.640 13.199 -9.686 1.00 79.38 87 VAL A CA 1
ATOM 725 C C . VAL A 1 87 ? -13.091 13.351 -8.269 1.00 79.38 87 VAL A C 1
ATOM 727 O O . VAL A 1 87 ? -13.661 12.826 -7.314 1.00 79.38 87 VAL A O 1
ATOM 730 N N . LEU A 1 88 ? -11.992 14.095 -8.108 1.00 80.38 88 LEU A N 1
ATOM 731 C CA . LEU A 1 88 ? -11.417 14.362 -6.790 1.00 80.38 88 LEU A CA 1
ATOM 732 C C . LEU A 1 88 ? -12.382 15.166 -5.905 1.00 80.38 88 LEU A C 1
ATOM 734 O O . LEU A 1 88 ? -12.546 14.858 -4.724 1.00 80.38 88 LEU A O 1
ATOM 738 N N . TYR A 1 89 ? -13.032 16.174 -6.488 1.00 83.25 89 TYR A N 1
ATOM 739 C CA . TYR A 1 89 ? -14.012 17.016 -5.812 1.00 83.25 89 TYR A CA 1
ATOM 740 C C . TYR A 1 89 ? -15.243 16.218 -5.370 1.00 83.25 89 TYR A C 1
ATOM 742 O O . TYR A 1 89 ? -15.647 16.318 -4.211 1.00 83.25 89 TYR A O 1
ATOM 750 N N . ASP A 1 90 ? -15.772 15.350 -6.233 1.00 80.75 90 ASP A N 1
ATOM 751 C CA . ASP A 1 90 ? -16.874 14.448 -5.895 1.00 80.75 90 ASP A CA 1
ATOM 752 C C . ASP A 1 90 ? -16.488 13.472 -4.784 1.00 80.75 90 ASP A C 1
ATOM 754 O O . ASP A 1 90 ? -17.287 13.212 -3.881 1.00 80.75 90 ASP A O 1
ATOM 758 N N . ILE A 1 91 ? -15.256 12.954 -4.789 1.00 80.06 91 ILE A N 1
ATOM 759 C CA . ILE A 1 91 ? -14.766 12.116 -3.691 1.00 80.06 91 ILE A CA 1
ATOM 760 C C . ILE A 1 91 ? -14.756 12.913 -2.382 1.00 80.06 91 ILE A C 1
ATOM 762 O O . ILE A 1 91 ? -15.205 12.405 -1.357 1.00 80.06 91 ILE A O 1
ATOM 766 N N . TYR A 1 92 ? -14.281 14.158 -2.391 1.00 84.94 92 TYR A N 1
ATOM 767 C CA . TYR A 1 92 ? -14.246 14.989 -1.186 1.00 84.94 92 TYR A CA 1
ATOM 768 C C . TYR A 1 92 ? -15.636 15.351 -0.676 1.00 84.94 92 TYR A C 1
ATOM 770 O O . TYR A 1 92 ? -15.871 15.266 0.528 1.00 84.94 92 TYR A O 1
ATOM 778 N N . LEU A 1 93 ? -16.569 15.696 -1.561 1.00 84.12 93 LEU A N 1
ATOM 779 C CA . LEU A 1 93 ? -17.944 15.994 -1.169 1.00 84.12 93 LEU A CA 1
ATOM 780 C C . LEU A 1 93 ? -18.653 14.771 -0.584 1.00 84.12 93 LEU A C 1
ATOM 782 O O . LEU A 1 93 ? -19.297 14.874 0.458 1.00 84.12 93 LEU A O 1
ATOM 786 N N . ASN A 1 94 ? -18.517 13.610 -1.227 1.00 78.12 94 ASN A N 1
ATOM 787 C CA . ASN A 1 94 ? -19.271 12.418 -0.842 1.00 78.12 94 ASN A CA 1
ATOM 788 C C . ASN A 1 94 ? -18.619 11.632 0.306 1.00 78.12 94 ASN A C 1
ATOM 790 O O . ASN A 1 94 ? -19.324 11.079 1.146 1.00 78.12 94 ASN A O 1
ATOM 794 N N . TYR A 1 95 ? -17.285 11.580 0.364 1.00 75.19 95 TYR A N 1
ATOM 795 C CA . TYR A 1 95 ? -16.542 10.774 1.343 1.00 75.19 95 TYR A CA 1
ATOM 796 C C . TYR A 1 95 ? -15.780 11.602 2.381 1.00 75.19 95 TYR A C 1
ATOM 798 O O . TYR A 1 95 ? -15.302 11.042 3.366 1.00 75.19 95 TYR A O 1
ATOM 806 N N . GLY A 1 96 ? -15.650 12.918 2.191 1.00 75.06 96 GLY A N 1
ATOM 807 C CA . GLY A 1 96 ? -15.049 13.813 3.185 1.00 75.06 96 GLY A CA 1
ATOM 808 C C . GLY A 1 96 ? -15.968 14.099 4.374 1.00 75.06 96 GLY A C 1
ATOM 809 O O . GLY A 1 96 ? -15.496 14.531 5.426 1.00 75.06 96 GLY A O 1
ATOM 810 N N . CYS A 1 97 ? -17.270 13.830 4.237 1.00 75.06 97 CYS A N 1
ATOM 811 C CA . CYS A 1 97 ? -18.216 13.923 5.340 1.00 75.06 97 CYS A CA 1
ATOM 812 C C . CYS A 1 97 ? -17.975 12.771 6.331 1.00 75.06 97 CYS A C 1
ATOM 814 O O . CYS A 1 97 ? -18.159 11.602 5.994 1.00 75.06 97 C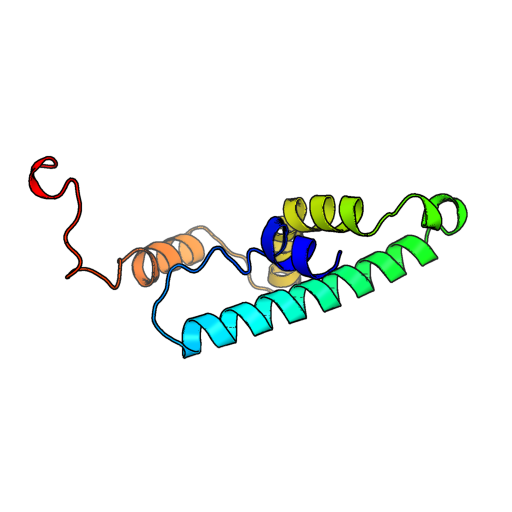YS A O 1
ATOM 816 N N . ASP A 1 98 ? -17.541 13.095 7.553 1.00 73.62 98 ASP A N 1
ATOM 817 C CA . ASP A 1 98 ? -17.289 12.102 8.603 1.00 73.62 98 ASP A CA 1
ATOM 818 C C . ASP A 1 98 ? -18.602 11.406 9.007 1.00 73.62 98 ASP A C 1
ATOM 820 O O . ASP A 1 98 ? -19.481 12.059 9.571 1.00 73.62 98 ASP A O 1
ATOM 824 N N . PRO A 1 99 ? -18.752 10.084 8.796 1.00 71.06 99 PRO A N 1
ATOM 825 C CA . PRO A 1 99 ? -19.973 9.365 9.155 1.00 71.06 99 PRO A CA 1
ATOM 826 C C . PRO A 1 99 ? -20.173 9.242 10.676 1.00 71.06 99 PRO A C 1
ATOM 828 O O . PRO A 1 99 ? -21.246 8.846 11.129 1.00 71.06 99 PRO A O 1
ATOM 831 N N . ASN A 1 100 ? -19.165 9.581 11.488 1.00 73.56 100 ASN A N 1
ATOM 832 C CA . ASN A 1 100 ? -19.203 9.487 12.946 1.00 73.56 100 ASN A CA 1
ATOM 833 C C . ASN A 1 100 ? -19.489 10.836 13.622 1.00 73.56 100 ASN A C 1
ATOM 835 O O . ASN A 1 100 ? -18.908 11.131 14.664 1.00 73.56 100 ASN A O 1
ATOM 839 N N . ILE A 1 101 ? -20.422 11.626 13.076 1.00 69.31 101 ILE A N 1
ATOM 840 C CA . ILE A 1 101 ? -20.817 12.951 13.603 1.00 69.31 101 ILE A CA 1
ATOM 841 C C . ILE A 1 101 ? -21.130 12.922 15.109 1.00 69.31 101 ILE A C 1
ATOM 843 O O . ILE A 1 101 ? -20.870 13.884 15.814 1.00 69.31 101 ILE A O 1
ATOM 847 N N . LYS A 1 102 ? -21.666 11.809 15.625 1.00 72.62 102 LYS A N 1
ATOM 848 C CA . LYS A 1 102 ? -22.064 11.674 17.039 1.00 72.62 102 LYS A CA 1
ATOM 849 C C . LYS A 1 102 ? -20.909 11.367 18.002 1.00 72.62 102 LYS A C 1
ATOM 851 O O . LYS A 1 102 ? -21.155 11.156 19.187 1.00 72.62 102 LYS A O 1
ATOM 856 N N . ARG A 1 103 ? -19.673 11.236 17.516 1.00 72.50 103 ARG A N 1
ATOM 857 C CA . ARG A 1 103 ? -18.510 10.939 18.356 1.00 72.50 103 ARG A CA 1
ATOM 858 C C . ARG A 1 103 ? -17.973 12.243 18.935 1.00 72.50 103 ARG A C 1
ATOM 860 O O . ARG A 1 103 ? -17.520 13.074 18.159 1.00 72.50 103 ARG A O 1
ATOM 867 N N . GLU A 1 104 ? -17.956 12.367 20.265 1.00 74.3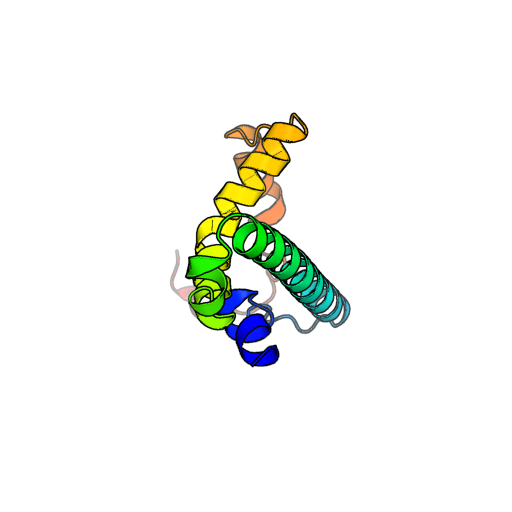1 104 GLU A N 1
ATOM 868 C CA . GLU A 1 104 ? -17.366 13.528 20.950 1.00 74.31 104 GLU A CA 1
ATOM 869 C C . GLU A 1 104 ? -15.963 13.819 20.414 1.00 74.31 104 GLU A C 1
ATOM 871 O O . GLU A 1 104 ? -15.072 12.953 20.423 1.00 74.31 104 GLU A O 1
ATOM 876 N N . ARG A 1 105 ? -15.776 15.046 19.923 1.00 74.25 105 ARG A N 1
ATOM 877 C CA . ARG A 1 105 ? -14.487 15.503 19.415 1.00 74.25 105 ARG A CA 1
ATOM 878 C C . ARG A 1 105 ? -13.746 16.211 20.538 1.00 74.25 105 ARG A C 1
ATOM 880 O O . ARG A 1 105 ? -14.262 17.101 21.200 1.00 74.25 105 ARG A O 1
ATOM 887 N N . LEU A 1 106 ? -12.476 15.860 20.716 1.00 70.69 106 LEU A N 1
ATOM 888 C CA . LEU A 1 106 ? -11.652 16.367 21.821 1.00 70.69 106 LEU A CA 1
ATOM 889 C C . LEU A 1 106 ? -11.479 17.905 21.811 1.00 70.69 106 LEU A C 1
ATOM 891 O O . LEU A 1 106 ? -11.130 18.489 22.828 1.00 70.69 106 LEU A O 1
ATOM 895 N N . MET A 1 107 ? -11.726 18.551 20.664 1.00 72.12 107 MET A N 1
ATOM 896 C CA . MET A 1 107 ? -11.595 19.997 20.429 1.00 72.12 107 MET A CA 1
ATOM 897 C C . MET A 1 107 ? -12.934 20.679 20.076 1.00 72.12 107 MET A C 1
ATOM 899 O O . MET A 1 107 ? -12.926 21.824 19.638 1.00 72.12 107 MET A O 1
ATOM 903 N N . GLU A 1 108 ? -14.082 20.008 20.226 1.00 68.69 108 GLU A N 1
ATOM 904 C CA . GLU A 1 108 ? -15.383 20.506 19.728 1.00 68.69 108 GLU A CA 1
ATOM 905 C C . GLU A 1 108 ? -15.817 21.845 20.352 1.00 68.69 108 GLU A C 1
ATOM 907 O O . GLU A 1 108 ? -16.560 22.593 19.733 1.00 68.69 108 GLU A O 1
ATOM 912 N N . GLY A 1 109 ? -15.301 22.186 21.540 1.00 67.50 109 GLY A N 1
ATOM 913 C CA . GLY A 1 109 ? -15.530 23.477 22.204 1.00 67.50 109 GLY A CA 1
ATOM 914 C C . GLY A 1 109 ? -14.487 24.571 21.927 1.00 67.50 109 GLY A C 1
ATOM 915 O O . GLY A 1 109 ? -14.592 25.647 22.506 1.00 67.50 109 GLY A O 1
ATOM 916 N N . TRP A 1 110 ? -13.468 24.308 21.101 1.00 64.50 110 TRP A N 1
ATOM 917 C CA . TRP A 1 110 ? -12.342 25.230 20.856 1.00 64.50 110 TRP A CA 1
ATOM 918 C C . TRP A 1 110 ? -12.332 25.847 19.454 1.00 64.50 110 TRP A C 1
ATOM 920 O O . TRP A 1 110 ? -11.556 26.767 19.201 1.00 64.50 110 TRP A O 1
ATOM 930 N N . VAL A 1 111 ? -13.164 25.345 18.540 1.00 61.94 111 VAL A N 1
ATOM 931 C CA . VAL A 1 111 ? -13.288 25.867 17.175 1.00 61.94 111 VAL A CA 1
ATOM 932 C C . VAL A 1 111 ? -14.622 26.605 17.082 1.00 61.94 111 VAL A C 1
ATOM 934 O O . VAL A 1 111 ? -15.672 25.968 17.097 1.00 61.94 111 VAL A O 1
ATOM 937 N N . VAL A 1 112 ? -14.549 27.939 17.062 1.00 50.38 112 VAL A N 1
ATOM 938 C CA . VAL A 1 112 ? -15.669 28.866 16.804 1.00 50.38 112 VAL A CA 1
ATOM 939 C C . VAL A 1 112 ? -15.844 29.042 15.303 1.00 50.38 112 VAL A C 1
ATOM 941 O O . VAL A 1 112 ? -14.804 29.190 14.620 1.00 50.38 112 VAL A O 1
#

Sequence (112 aa):
MVFKKLKSYYRMDWINSKNTDIIKSSVWVSILTLMYSRRVLQLIRNVDPEKANRYTHLRWAKVFGENTHQLLKEVLESMGVHPDMSVLYDIYLNYGCDPNIKRERLMEGWVV

pLDDT: mean 79.28, std 9.3, range [50.38, 92.19]

Foldseek 3Di:
DLVCLLVPQLPLPVDPDPDPVVNVVSSVSSVVLLVVLVVVLVVVCVVPVVCNVVSDPVVSSNVCSVCVVVVVCVVCVVVVRDCDVVVVVVCCVPVVPDPPPVDDDPCPPPDD

Secondary structure (DSSP, 8-state):
-HHHHHHHTS-TT------HHHHHHHHHHHHHHHHHHHHHHHHHHHH-TTTGGGS-HHHHHHHHHHHHHHHHHHHHHHTT----HHHHHHHHHHHSS-TTTTSPPTTTTT--

Radius of gyration: 18.7 Å; chains: 1; bounding box: 44×42×42 Å